Protein AF-A0ABC8L5W9-F1 (afdb_monomer)

Foldseek 3Di:
DDDDDQPDDDPFAWDDWDDAPQWIWTAGPVGWIWIQRPPNSDTDTADAPDDAPWHWAWEAEDPRPWIKIKTFGADPDDDDDVQPTDIWIWIQPPVVSYTHTDPFPQWKEWEAEDVGTYIDHQVVDDPPPPDTGRKYWYACPVVRDIHIDHD

Radius of gyration: 16.01 Å; Cα contacts (8 Å, |Δi|>4): 307; chains: 1; bounding box: 49×29×46 Å

Solvent-accessible surface area (backbone atoms only — not comparable to full-atom values): 9006 Å² total; per-residue (Å²): 139,82,91,78,80,71,82,53,75,71,95,62,56,73,75,49,78,43,81,48,84,85,32,39,38,33,31,29,75,85,52,49,43,33,35,36,41,78,84,81,35,44,68,45,80,40,70,64,92,62,100,65,67,41,48,68,43,70,30,50,32,75,93,56,81,47,44,34,41,39,31,43,43,54,76,95,74,78,84,89,56,80,76,74,51,56,70,48,46,21,39,58,38,75,91,79,62,36,60,41,81,47,83,61,61,85,43,17,29,41,37,38,39,85,93,52,44,39,40,49,53,34,86,79,50,67,89,88,73,84,72,51,49,18,24,40,38,38,38,64,38,91,91,68,39,73,34,76,42,81,86

Nearest PDB structures (foldseek):
  4uzr-assembly1_B  TM=5.650E-01  e=1.041E+00  Pyrococcus horikoshii
  7px8-assembly1_A  TM=5.479E-01  e=1.515E+00  Sus scrofa domesticus
  7mqa-assembly1_LT  TM=3.897E-01  e=7.554E-01  Homo sapiens
  6km7-assembly2_B  TM=4.655E-01  e=1.876E+00  Homo sapiens
  4dfw-assembly1_A  TM=4.981E-01  e=3.379E+00  Homo sapiens

Sequence (151 aa):
MRWVKLKKFSDASYEDIVNFRGRFYVTTLNKDVFVIDPYSLDEIPLMPLQPLRSVKYLVPSGNDDELFLVEKILPSRGVLDFSRLACRVSKLNDEAGTWVEVSDVGGRVLFIGYLGNVSCCAKELPDGCGLSGDSLLFTGGPGNVTYFYKY

InterPro domains:
  IPR005174 KIB1-4, beta-propeller [PF03478] (2-146)
  IPR051304 SCF Complex F-box Domain-containing Protein [PTHR47123] (1-140)

Organism: Eruca vesicaria subsp. sativa (NCBI:txid29727)

Structure (mmCIF, N/CA/C/O backbone):
data_AF-A0ABC8L5W9-F1
#
_entry.id   AF-A0ABC8L5W9-F1
#
loop_
_atom_site.group_PDB
_atom_site.id
_atom_site.type_symbol
_atom_site.label_atom_id
_atom_site.label_alt_id
_atom_site.label_comp_id
_atom_site.label_asym_id
_atom_site.label_entity_id
_atom_site.label_seq_id
_atom_site.pdbx_PDB_ins_code
_atom_site.Cartn_x
_atom_site.Cartn_y
_atom_site.Cartn_z
_atom_site.occupancy
_atom_site.B_iso_or_equiv
_atom_site.auth_seq_id
_atom_site.auth_comp_id
_atom_site.auth_asym_id
_atom_site.auth_atom_id
_atom_site.pdbx_PDB_model_num
ATOM 1 N N . MET A 1 1 ? -25.533 17.513 6.779 1.00 69.56 1 MET A N 1
ATOM 2 C CA . MET A 1 1 ? -24.449 16.591 7.191 1.00 69.56 1 MET A CA 1
ATOM 3 C C . MET A 1 1 ? -23.988 16.974 8.585 1.00 69.56 1 MET A C 1
ATOM 5 O O . MET A 1 1 ? -23.942 18.164 8.873 1.00 69.56 1 MET A O 1
ATOM 9 N N . ARG A 1 2 ? -23.680 15.999 9.446 1.00 85.25 2 ARG A N 1
ATOM 10 C CA . ARG A 1 2 ? -23.152 16.236 10.796 1.00 85.25 2 ARG A CA 1
ATOM 11 C C . ARG A 1 2 ? -21.770 15.598 10.876 1.00 85.25 2 ARG A C 1
ATOM 13 O O . ARG A 1 2 ? -21.656 14.394 10.690 1.00 85.25 2 ARG A O 1
ATOM 20 N N . TRP A 1 3 ? -20.748 16.404 11.131 1.00 83.50 3 TRP A N 1
ATOM 21 C CA . TRP A 1 3 ? -19.394 15.909 11.357 1.00 83.50 3 TRP A CA 1
ATOM 22 C C . TRP A 1 3 ? -19.287 15.349 12.775 1.00 83.50 3 TRP A C 1
ATOM 24 O O . TRP A 1 3 ? -19.772 15.966 13.728 1.00 83.50 3 TRP A O 1
ATOM 34 N N . VAL A 1 4 ? -18.676 14.173 12.910 1.00 79.38 4 VAL A N 1
ATOM 35 C CA . VAL A 1 4 ? -18.397 13.528 14.197 1.00 79.38 4 VAL A CA 1
ATOM 36 C C . VAL A 1 4 ? -16.888 13.433 14.350 1.00 79.38 4 VAL A C 1
ATOM 38 O O . VAL A 1 4 ? -16.192 13.015 13.430 1.00 79.38 4 VAL A O 1
ATOM 41 N N . LYS A 1 5 ? -16.379 13.859 15.507 1.00 76.38 5 LYS A N 1
ATOM 42 C CA . LYS A 1 5 ? -14.953 13.791 15.818 1.00 76.38 5 LYS A CA 1
ATOM 43 C C . LYS A 1 5 ? -14.595 12.377 16.283 1.00 76.38 5 LYS A C 1
ATOM 45 O O . LYS A 1 5 ? -15.294 11.830 17.138 1.00 76.38 5 LYS A O 1
ATOM 50 N N . LEU A 1 6 ? -13.505 11.822 15.754 1.00 72.88 6 LEU A N 1
ATOM 51 C CA . LEU A 1 6 ? -12.909 10.579 16.253 1.00 72.88 6 LEU A CA 1
ATOM 52 C C . LEU A 1 6 ? -12.503 10.753 17.725 1.00 72.88 6 LEU A C 1
ATOM 54 O O . LEU A 1 6 ? -11.996 11.809 18.116 1.00 72.88 6 LEU A O 1
ATOM 58 N N . LYS A 1 7 ? -12.787 9.747 18.559 1.00 68.19 7 LYS A N 1
ATOM 59 C CA . LYS A 1 7 ? -12.640 9.853 20.023 1.00 68.19 7 LYS A CA 1
ATOM 60 C C . LYS A 1 7 ? -11.225 9.557 20.506 1.00 68.19 7 LYS A C 1
ATOM 62 O O . LYS A 1 7 ? -10.798 10.153 21.491 1.00 68.19 7 LYS A O 1
ATOM 67 N N . LYS A 1 8 ? -10.528 8.645 19.832 1.00 68.38 8 LYS A N 1
ATOM 68 C CA . LYS A 1 8 ? -9.146 8.267 20.120 1.00 68.38 8 LYS A CA 1
ATOM 69 C C . LYS A 1 8 ? -8.382 8.295 18.809 1.00 68.38 8 LYS A C 1
ATOM 71 O O . LYS A 1 8 ? -8.663 7.485 17.936 1.00 68.38 8 LYS A O 1
ATOM 76 N N . PHE A 1 9 ? -7.479 9.252 18.685 1.00 67.12 9 PHE A N 1
ATOM 77 C CA . PHE A 1 9 ? -6.554 9.334 17.569 1.00 67.12 9 PHE A CA 1
ATOM 78 C C . PHE A 1 9 ? -5.151 9.557 18.115 1.00 67.12 9 PHE A C 1
ATOM 80 O O . PHE A 1 9 ? -4.982 10.174 19.171 1.00 67.12 9 PHE A O 1
ATOM 87 N N . SER A 1 10 ? -4.161 9.008 17.428 1.00 66.31 10 SER A N 1
ATOM 88 C CA . SER A 1 10 ? -2.760 9.322 17.681 1.00 66.31 10 SER A CA 1
ATOM 89 C C . SER A 1 10 ? -2.493 10.810 17.423 1.00 66.31 10 SER A C 1
ATOM 91 O O . SER A 1 10 ? -3.018 11.374 16.468 1.00 66.31 10 SER A O 1
ATOM 93 N N . ASP A 1 11 ? -1.614 11.450 18.203 1.00 69.19 11 ASP A N 1
ATOM 94 C CA . ASP A 1 11 ? -1.117 12.809 17.899 1.00 69.19 11 ASP A CA 1
ATOM 95 C C . ASP A 1 11 ? -0.260 12.855 16.610 1.00 69.19 11 ASP A C 1
ATOM 97 O O . ASP A 1 11 ? 0.252 13.906 16.215 1.00 69.19 11 ASP A O 1
ATOM 101 N N . ALA A 1 12 ? -0.068 11.713 15.942 1.00 70.75 12 ALA A N 1
ATOM 102 C CA . ALA A 1 12 ? 0.622 11.623 14.668 1.00 70.75 12 ALA A CA 1
ATOM 103 C C . ALA A 1 12 ? -0.197 12.260 13.532 1.00 70.75 12 ALA A C 1
ATOM 105 O O . ALA A 1 12 ? -1.418 12.139 13.468 1.00 70.75 12 ALA A O 1
ATOM 106 N N . SER A 1 13 ? 0.478 12.906 12.579 1.00 78.50 13 SER A N 1
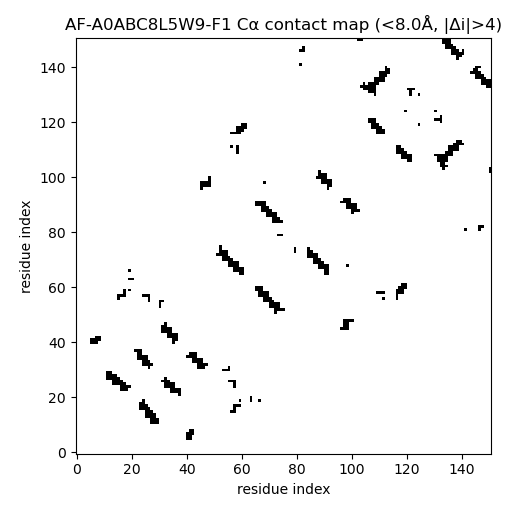ATOM 107 C CA . SER A 1 13 ? -0.205 13.373 11.369 1.00 78.50 13 SER A CA 1
ATOM 108 C C . SER A 1 13 ? -0.405 12.210 10.400 1.00 78.50 13 SER A C 1
ATOM 110 O O . SER A 1 13 ? 0.535 11.460 10.132 1.00 78.50 13 SER A O 1
ATOM 112 N N . TYR A 1 14 ? -1.622 12.066 9.884 1.00 78.19 14 TYR A N 1
ATOM 113 C CA . TYR A 1 14 ? -1.985 11.051 8.896 1.00 78.19 14 TYR A CA 1
ATOM 114 C C . TYR A 1 14 ? -1.564 11.505 7.496 1.00 78.19 14 TYR A C 1
ATOM 116 O O . TYR A 1 14 ? -1.762 12.669 7.147 1.00 78.19 14 TYR A O 1
ATOM 124 N N . GLU A 1 15 ? -0.974 10.601 6.716 1.00 82.06 15 GLU A N 1
ATOM 125 C CA . GLU A 1 15 ? -0.536 10.875 5.340 1.00 82.06 15 GLU A CA 1
ATOM 126 C C . GLU A 1 15 ? -1.510 10.323 4.300 1.00 82.06 15 GLU A C 1
ATOM 128 O O . GLU A 1 15 ? -1.759 10.981 3.293 1.00 82.06 15 GLU A O 1
ATOM 133 N N . ASP A 1 16 ? -2.067 9.136 4.544 1.00 85.69 16 ASP A N 1
ATOM 134 C CA . ASP A 1 16 ? -2.937 8.445 3.596 1.00 85.69 16 ASP A CA 1
ATOM 135 C C . ASP A 1 16 ? -4.095 7.743 4.315 1.00 85.69 16 ASP A C 1
ATOM 137 O O . ASP A 1 16 ? -3.979 7.346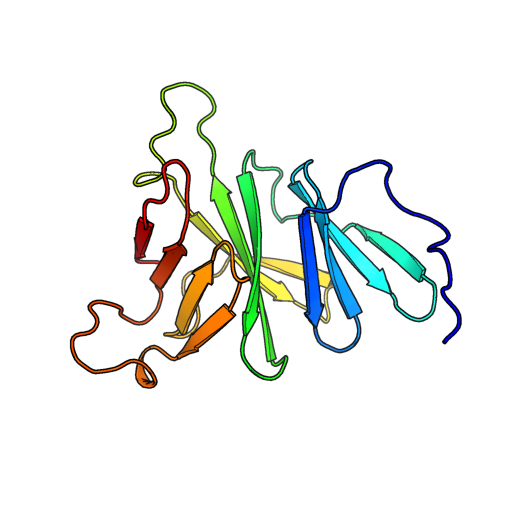 5.482 1.00 85.69 16 ASP A O 1
ATOM 141 N N . ILE A 1 17 ? -5.215 7.595 3.607 1.00 88.38 17 ILE A N 1
ATOM 142 C CA . ILE A 1 17 ? -6.405 6.877 4.061 1.00 88.38 17 ILE A CA 1
ATOM 143 C C . ILE A 1 17 ? -7.017 6.089 2.906 1.00 88.38 17 ILE A C 1
ATOM 145 O O . ILE A 1 17 ? -7.383 6.636 1.869 1.00 88.38 17 ILE A O 1
ATOM 149 N N . VAL A 1 18 ? -7.195 4.790 3.124 1.00 89.81 18 VAL A N 1
ATOM 150 C CA . VAL A 1 18 ? -7.787 3.867 2.158 1.00 89.81 18 VAL A CA 1
ATOM 151 C C . VAL A 1 18 ? -9.005 3.203 2.782 1.00 89.81 18 VAL A C 1
ATOM 153 O O . VAL A 1 18 ? -8.949 2.709 3.909 1.00 89.81 18 VAL A O 1
ATOM 156 N N . ASN A 1 19 ? -10.121 3.187 2.053 1.00 89.38 19 ASN A N 1
ATOM 157 C CA . ASN A 1 19 ? -11.243 2.325 2.400 1.00 89.38 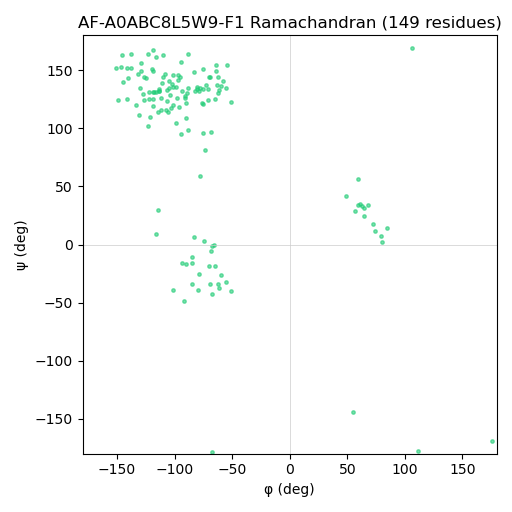19 ASN A CA 1
ATOM 158 C C . ASN A 1 19 ? -10.980 0.923 1.846 1.00 89.38 19 ASN A C 1
ATOM 160 O O . ASN A 1 19 ? -10.592 0.788 0.690 1.00 89.38 19 ASN A O 1
ATOM 164 N N . PHE A 1 20 ? -11.166 -0.098 2.674 1.00 89.06 20 PHE A N 1
ATOM 165 C CA . PHE A 1 20 ? -11.073 -1.489 2.255 1.00 89.06 20 PHE A CA 1
ATOM 166 C C . PHE A 1 20 ? -12.024 -2.321 3.110 1.00 89.06 20 PHE A C 1
ATOM 168 O O . PHE A 1 20 ? -11.973 -2.260 4.341 1.00 89.06 20 PHE A O 1
ATOM 175 N N . ARG A 1 21 ? -12.931 -3.058 2.458 1.00 87.38 21 ARG A N 1
ATOM 176 C CA . ARG A 1 21 ? -13.925 -3.933 3.112 1.00 87.38 21 ARG A CA 1
ATOM 177 C C . ARG A 1 21 ? -14.692 -3.257 4.254 1.00 87.38 21 ARG A C 1
ATOM 179 O O . ARG A 1 21 ? -14.930 -3.833 5.315 1.00 87.38 21 ARG A O 1
ATOM 186 N N . GLY A 1 22 ? -15.075 -2.000 4.037 1.00 86.06 22 GLY A N 1
ATOM 187 C CA . GLY A 1 22 ? -15.855 -1.229 5.002 1.00 86.06 22 GLY A CA 1
ATOM 188 C C . GLY A 1 22 ? -15.071 -0.748 6.225 1.00 86.06 22 GLY A C 1
ATOM 189 O O . GLY A 1 22 ? -15.690 -0.258 7.161 1.00 86.06 22 GLY A O 1
ATOM 190 N N . ARG A 1 23 ? -13.738 -0.845 6.237 1.00 88.62 23 ARG A N 1
ATOM 191 C CA . ARG A 1 23 ? -12.870 -0.238 7.257 1.00 88.62 23 ARG A CA 1
ATOM 192 C C . ARG A 1 23 ? -11.971 0.819 6.629 1.00 88.62 23 ARG A C 1
ATOM 194 O O . ARG A 1 23 ? -11.778 0.832 5.413 1.00 88.62 23 ARG A O 1
ATOM 201 N N . PHE A 1 24 ? -11.423 1.703 7.456 1.00 89.62 24 PHE A N 1
ATOM 202 C CA . PHE A 1 24 ? -10.457 2.701 7.005 1.00 89.62 24 PHE A CA 1
ATOM 203 C C . PHE A 1 24 ? -9.063 2.327 7.487 1.00 89.62 24 PHE A C 1
ATOM 205 O O . PHE A 1 24 ? -8.840 2.165 8.681 1.00 89.62 24 PHE A O 1
ATOM 212 N N . TYR A 1 25 ? -8.131 2.204 6.556 1.00 90.12 25 TYR A N 1
ATOM 213 C CA . TYR A 1 25 ? -6.727 1.939 6.823 1.00 90.12 25 TYR A CA 1
ATOM 214 C C . TYR A 1 25 ? -5.972 3.237 6.630 1.00 90.12 25 TYR A C 1
ATOM 216 O O . TYR A 1 25 ? -6.130 3.893 5.602 1.00 90.12 25 TYR A O 1
ATOM 224 N N . VAL A 1 26 ? -5.176 3.617 7.618 1.00 88.69 26 VAL A N 1
ATOM 225 C CA . VAL A 1 26 ? -4.469 4.894 7.617 1.00 88.69 26 VAL A CA 1
ATOM 226 C C . VAL A 1 26 ? -2.985 4.693 7.844 1.00 88.69 26 VAL A C 1
ATOM 228 O O . VAL A 1 26 ? -2.578 3.830 8.625 1.00 88.69 26 VAL A O 1
ATOM 231 N N . THR A 1 27 ? -2.180 5.514 7.180 1.00 86.38 27 THR A N 1
ATOM 232 C CA . THR A 1 27 ? -0.745 5.630 7.447 1.00 86.38 27 THR A CA 1
ATOM 233 C C . THR A 1 27 ? -0.447 6.960 8.125 1.00 86.38 27 THR A C 1
ATOM 235 O O . THR A 1 27 ? -1.107 7.970 7.874 1.00 86.38 27 THR A O 1
ATOM 238 N N . THR A 1 28 ? 0.547 6.974 9.008 1.00 80.75 28 THR A N 1
ATOM 239 C CA . THR A 1 28 ? 1.001 8.198 9.685 1.00 80.75 28 THR A CA 1
ATOM 240 C C . THR A 1 28 ? 2.381 8.637 9.207 1.00 80.75 28 THR A C 1
ATOM 242 O O . THR A 1 28 ? 3.149 7.829 8.689 1.00 80.75 28 THR A O 1
ATOM 245 N N . LEU A 1 29 ? 2.751 9.897 9.468 1.00 71.75 29 LEU A N 1
ATOM 246 C CA . LEU A 1 29 ? 4.102 10.442 9.247 1.00 71.75 29 LEU A CA 1
ATOM 247 C C . LEU A 1 29 ? 5.191 9.632 9.962 1.00 71.75 29 LEU A C 1
ATOM 249 O O . LEU A 1 29 ? 6.315 9.498 9.471 1.00 71.75 29 LEU A O 1
ATOM 253 N N . ASN A 1 30 ? 4.849 9.056 11.118 1.00 68.75 30 ASN A N 1
ATOM 254 C CA . ASN A 1 30 ? 5.735 8.162 11.866 1.00 68.75 30 ASN A CA 1
ATOM 255 C C . ASN A 1 30 ? 5.860 6.778 11.210 1.00 68.75 30 ASN A C 1
ATOM 257 O O . ASN A 1 30 ? 6.594 5.923 11.699 1.00 68.75 30 ASN A O 1
ATOM 261 N N . LYS A 1 31 ? 5.218 6.599 10.053 1.00 70.88 31 LYS A N 1
ATOM 262 C CA . LYS A 1 31 ? 5.163 5.388 9.243 1.00 70.88 31 LYS A CA 1
ATOM 263 C C . LYS A 1 31 ? 4.532 4.228 9.989 1.00 70.88 31 LYS A C 1
ATOM 265 O O . LYS A 1 31 ? 4.939 3.094 9.778 1.00 70.88 31 LYS A O 1
ATOM 270 N N . ASP A 1 32 ? 3.545 4.478 10.835 1.00 78.31 32 ASP A N 1
ATOM 271 C CA . ASP A 1 32 ? 2.717 3.422 11.414 1.00 78.31 32 ASP A CA 1
ATOM 272 C C . ASP A 1 32 ? 1.452 3.229 10.578 1.00 78.31 32 ASP A C 1
ATOM 274 O O . ASP A 1 32 ? 1.051 4.127 9.834 1.00 78.31 32 ASP A O 1
ATOM 278 N N . VAL A 1 33 ? 0.851 2.043 10.674 1.00 84.94 33 VAL A N 1
ATOM 279 C CA . VAL A 1 33 ? -0.393 1.700 9.978 1.00 84.94 33 VAL A CA 1
ATOM 280 C C . VAL A 1 33 ? -1.454 1.368 11.018 1.00 84.94 33 VAL A C 1
ATOM 282 O O . VAL A 1 33 ? -1.211 0.567 11.922 1.00 84.94 33 VAL A O 1
ATOM 285 N N . PHE A 1 34 ? -2.633 1.964 10.883 1.00 85.50 34 PHE A N 1
ATOM 286 C CA . PHE A 1 34 ? -3.762 1.737 11.783 1.00 85.50 34 PHE A CA 1
ATOM 287 C C . PHE A 1 34 ? -5.018 1.401 10.993 1.00 85.50 34 PHE A C 1
ATOM 289 O O . PHE A 1 34 ? -5.166 1.788 9.834 1.00 85.50 34 PHE A O 1
ATOM 296 N N . VAL A 1 35 ? -5.939 0.708 11.653 1.00 88.00 35 VAL A N 1
ATOM 297 C CA . VAL A 1 35 ? -7.320 0.550 11.202 1.00 88.00 35 VAL A CA 1
ATOM 298 C C . VAL A 1 35 ? -8.208 1.406 12.075 1.00 88.00 35 VAL A C 1
AT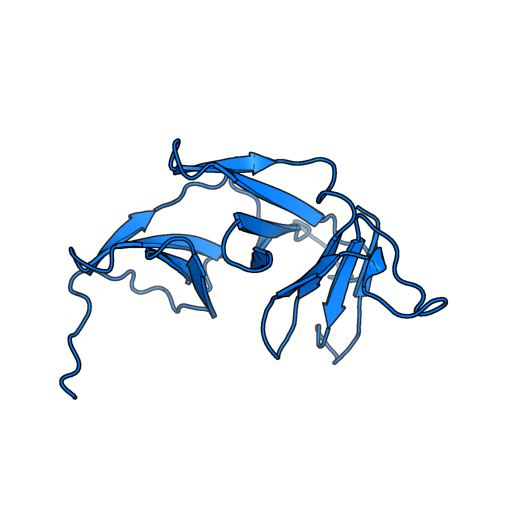OM 300 O O . VAL A 1 35 ? -8.123 1.340 13.297 1.00 88.00 35 VAL A O 1
ATOM 303 N N . ILE A 1 36 ? -9.091 2.164 11.443 1.00 86.19 36 ILE A N 1
ATOM 304 C CA . ILE A 1 36 ? -10.192 2.853 12.097 1.00 86.19 36 ILE A CA 1
ATOM 305 C C . ILE A 1 36 ? -11.458 2.053 11.802 1.00 86.19 36 ILE A C 1
ATOM 307 O O . ILE A 1 36 ? -11.870 1.904 10.645 1.00 86.19 36 ILE A O 1
ATOM 311 N N . ASP A 1 37 ? -12.077 1.536 12.860 1.00 82.44 37 ASP A N 1
ATOM 312 C CA . ASP A 1 37 ? -13.402 0.929 12.771 1.00 82.44 37 ASP A CA 1
ATOM 313 C C . ASP A 1 37 ? -14.456 2.047 12.637 1.00 82.44 37 ASP A C 1
ATOM 315 O O . ASP A 1 37 ? -14.556 2.905 13.521 1.00 82.44 37 ASP A O 1
ATOM 319 N N . PRO A 1 38 ? -15.255 2.074 11.552 1.00 83.06 38 PRO A N 1
ATOM 320 C CA . PRO A 1 38 ? -16.228 3.140 11.315 1.00 83.06 38 PRO A CA 1
ATOM 321 C C . PRO A 1 38 ? -17.357 3.198 12.354 1.00 83.06 38 PRO A C 1
ATOM 323 O O . PRO A 1 38 ? -18.028 4.226 12.448 1.00 83.06 38 PRO A O 1
ATOM 326 N N . TYR A 1 39 ? -17.597 2.122 13.112 1.00 82.81 39 TYR A N 1
ATOM 327 C CA . TYR A 1 39 ? -18.680 2.063 14.094 1.00 82.81 39 TYR A CA 1
ATOM 328 C C . TYR A 1 39 ? -18.221 2.494 15.487 1.00 82.81 39 TYR A C 1
ATOM 330 O O . TYR A 1 39 ? -18.879 3.321 16.123 1.00 82.81 39 TYR A O 1
ATOM 338 N N . SER A 1 40 ? -17.099 1.953 15.971 1.00 82.50 40 SER A N 1
ATOM 339 C CA . SER A 1 40 ? -16.540 2.332 17.277 1.00 82.50 40 SER A CA 1
ATOM 340 C C . SER A 1 40 ? -15.772 3.657 17.238 1.00 82.50 40 SER A C 1
ATOM 342 O O . SER A 1 40 ? -15.715 4.354 18.255 1.00 82.50 40 SER A O 1
ATOM 344 N N . LEU A 1 41 ? -15.247 4.041 16.064 1.00 81.38 41 LEU A N 1
ATOM 345 C CA . LEU A 1 41 ? -14.326 5.167 15.872 1.00 81.38 41 LEU A CA 1
ATOM 346 C C . LEU A 1 41 ? -13.054 5.045 16.726 1.00 81.38 41 LEU A C 1
ATOM 348 O O . LEU A 1 41 ? -12.484 6.060 17.141 1.00 81.38 41 LEU A O 1
ATOM 352 N N . ASP A 1 42 ? -12.652 3.807 17.011 1.00 81.50 42 ASP A N 1
ATOM 353 C CA . ASP A 1 42 ? -11.410 3.471 17.694 1.00 81.50 42 ASP A CA 1
ATOM 354 C C . ASP A 1 42 ? -10.317 3.094 16.677 1.00 81.50 42 ASP A C 1
ATOM 356 O O . ASP A 1 42 ? -10.581 2.488 15.633 1.00 81.50 42 ASP A O 1
ATOM 360 N N . GLU A 1 43 ? -9.076 3.449 17.012 1.00 78.75 43 GLU A N 1
ATOM 361 C CA . GLU A 1 43 ? -7.876 3.085 16.260 1.00 78.75 43 GLU A CA 1
ATOM 362 C C . GLU A 1 43 ? -7.279 1.779 16.774 1.00 78.75 43 GLU A C 1
ATOM 364 O O . GLU A 1 43 ? -6.989 1.625 17.963 1.00 78.75 43 GLU A O 1
ATOM 369 N N . ILE A 1 44 ? -7.055 0.850 15.852 1.00 82.69 44 ILE A N 1
ATOM 370 C CA . ILE A 1 44 ? -6.440 -0.446 16.106 1.00 82.69 44 ILE A CA 1
ATOM 371 C C . ILE A 1 44 ? -5.095 -0.469 15.369 1.00 82.69 44 ILE A C 1
ATOM 373 O O . ILE A 1 44 ? -5.079 -0.426 14.135 1.00 82.69 44 ILE A O 1
ATOM 377 N N . PRO A 1 45 ? -3.957 -0.518 16.083 1.00 78.06 45 PRO A N 1
ATOM 378 C CA . PRO A 1 45 ? -2.647 -0.617 15.450 1.00 78.06 45 PRO A CA 1
ATOM 379 C C . PRO A 1 45 ? -2.522 -1.912 14.646 1.00 78.06 45 PRO A C 1
ATOM 381 O O . PRO A 1 45 ? -2.768 -2.996 15.174 1.00 78.06 45 PRO A O 1
ATOM 384 N N . LEU A 1 46 ? -2.075 -1.807 13.394 1.00 77.44 46 LEU A N 1
ATOM 385 C CA . LEU A 1 46 ? -1.622 -2.958 12.619 1.00 77.44 46 LEU A CA 1
ATOM 386 C C . LEU A 1 46 ? -0.105 -3.007 12.694 1.00 77.44 46 LEU A C 1
ATOM 388 O O . LEU A 1 46 ? 0.588 -2.224 12.040 1.00 77.44 46 LEU A O 1
ATOM 392 N N . MET A 1 47 ? 0.425 -3.930 13.494 1.00 65.56 47 MET A N 1
ATOM 393 C CA . MET A 1 47 ? 1.871 -4.109 13.545 1.00 65.56 47 MET A CA 1
ATOM 394 C C . MET A 1 47 ? 2.371 -4.604 12.174 1.00 65.56 47 MET A C 1
ATOM 396 O O . MET A 1 47 ? 1.872 -5.614 11.669 1.00 65.56 47 MET A O 1
ATOM 400 N N . PRO A 1 48 ? 3.346 -3.922 11.545 1.00 63.62 48 PRO A N 1
ATOM 401 C CA . PRO A 1 48 ? 4.061 -4.487 10.405 1.00 63.62 48 PRO A CA 1
ATOM 402 C C . PRO A 1 48 ? 4.847 -5.730 10.851 1.00 63.62 48 PRO A C 1
ATOM 404 O O . PRO A 1 48 ? 5.239 -5.828 12.015 1.00 63.62 48 PRO A O 1
ATOM 407 N N . LEU A 1 49 ? 5.124 -6.653 9.919 1.00 61.31 49 LEU A N 1
ATOM 408 C CA . LEU A 1 49 ? 5.833 -7.916 10.199 1.00 61.31 49 LEU A CA 1
ATOM 409 C C . LEU A 1 49 ? 7.145 -7.711 10.972 1.00 61.31 49 LEU A C 1
ATOM 411 O O . LEU A 1 49 ? 7.492 -8.502 11.847 1.00 61.31 49 LEU A O 1
ATOM 415 N N . GLN A 1 50 ? 7.887 -6.657 10.621 1.00 69.94 50 GLN A N 1
ATOM 416 C CA . GLN A 1 50 ? 9.132 -6.251 11.266 1.00 69.94 50 GLN A CA 1
ATOM 417 C C . GLN A 1 50 ? 9.232 -4.720 11.276 1.00 69.94 50 GLN A C 1
ATOM 419 O O . GLN A 1 50 ? 8.906 -4.088 10.267 1.00 69.94 50 GLN A O 1
ATOM 424 N N . PRO A 1 51 ? 9.718 -4.098 12.365 1.00 69.75 51 PRO A N 1
ATOM 425 C CA . PRO A 1 51 ? 9.982 -2.667 12.389 1.00 69.75 51 PRO A CA 1
ATOM 426 C C . PRO A 1 51 ? 11.166 -2.341 11.469 1.00 69.75 51 PRO A C 1
ATOM 428 O O . PRO A 1 51 ? 12.332 -2.460 11.846 1.00 69.75 51 PRO A O 1
ATOM 431 N N . LEU A 1 52 ? 10.858 -1.930 10.240 1.00 73.94 52 LEU A N 1
ATOM 432 C CA . LEU A 1 52 ? 11.822 -1.394 9.289 1.00 73.94 52 LEU A CA 1
ATOM 433 C C . LEU A 1 52 ? 11.735 0.129 9.250 1.00 73.94 52 LEU A C 1
ATOM 435 O O . LEU A 1 52 ? 10.659 0.722 9.332 1.00 73.94 52 LEU A O 1
ATOM 439 N N . ARG A 1 53 ? 12.884 0.780 9.047 1.00 81.12 53 ARG A N 1
ATOM 440 C CA . ARG A 1 53 ? 12.920 2.199 8.690 1.00 81.12 53 ARG A CA 1
ATOM 441 C C . ARG A 1 53 ? 12.476 2.339 7.232 1.00 81.12 53 ARG A C 1
ATOM 443 O O . ARG A 1 53 ? 13.310 2.430 6.337 1.00 81.12 53 ARG A O 1
ATOM 450 N N . SER A 1 54 ? 11.174 2.341 6.990 1.00 83.56 54 SER A N 1
ATOM 451 C CA . SER A 1 54 ? 10.578 2.395 5.653 1.00 83.56 54 SER A CA 1
ATOM 452 C C . SER A 1 54 ? 9.637 3.591 5.498 1.00 83.56 54 SER A C 1
ATOM 454 O O . SER A 1 54 ? 9.284 4.251 6.476 1.00 83.56 54 SER A O 1
ATOM 456 N N . VAL A 1 55 ? 9.298 3.947 4.261 1.00 84.31 55 VAL A N 1
ATOM 457 C CA . VAL A 1 55 ? 8.103 4.749 3.941 1.00 84.31 55 VAL A CA 1
ATOM 458 C C . VAL A 1 55 ? 7.019 3.785 3.484 1.00 84.31 55 VAL A C 1
ATOM 460 O O . VAL A 1 55 ? 7.327 2.869 2.723 1.00 84.31 55 VAL A O 1
ATOM 463 N N . LYS A 1 56 ? 5.793 3.962 3.974 1.00 87.50 56 LYS A N 1
ATOM 464 C CA . LYS A 1 56 ? 4.697 3.007 3.807 1.00 87.50 56 LYS A CA 1
ATOM 465 C C . LYS A 1 56 ? 3.597 3.602 2.943 1.00 87.50 56 LYS A C 1
ATOM 467 O O . LYS A 1 56 ? 3.163 4.718 3.199 1.00 87.50 56 LYS A O 1
ATOM 472 N N . TYR A 1 57 ? 3.142 2.830 1.968 1.00 89.81 57 TYR A N 1
ATOM 473 C CA . TYR A 1 57 ? 2.079 3.207 1.045 1.00 89.81 57 TYR A CA 1
ATOM 474 C C . TYR A 1 57 ? 1.018 2.114 1.037 1.00 89.81 57 TYR A C 1
ATOM 476 O O . TYR A 1 57 ? 1.348 0.936 0.879 1.00 89.81 57 TYR A O 1
ATOM 484 N N . LEU A 1 58 ? -0.243 2.499 1.216 1.00 92.62 58 LEU A N 1
ATOM 485 C CA . LEU A 1 58 ? -1.375 1.588 1.087 1.00 92.62 58 LEU A CA 1
ATOM 486 C C . LEU A 1 58 ? -1.870 1.636 -0.352 1.00 92.62 58 LEU A C 1
ATOM 488 O O . LEU A 1 58 ? -2.155 2.709 -0.871 1.00 92.62 58 LEU A O 1
ATOM 492 N N . VAL A 1 59 ? -1.963 0.478 -0.998 1.00 93.62 59 VAL A N 1
ATOM 493 C CA . VAL A 1 59 ? -2.392 0.359 -2.392 1.00 93.62 59 VAL A CA 1
ATOM 494 C C . VAL A 1 59 ? -3.600 -0.576 -2.453 1.00 93.62 59 VAL A C 1
ATOM 496 O O . VAL A 1 59 ? -3.427 -1.796 -2.356 1.00 93.62 59 VAL A O 1
ATOM 499 N N . PRO A 1 60 ? -4.828 -0.042 -2.578 1.00 92.62 60 PRO A N 1
ATOM 500 C CA . PRO A 1 60 ? -6.005 -0.871 -2.787 1.00 92.62 60 PRO A CA 1
ATOM 501 C C . PRO A 1 60 ? -5.987 -1.486 -4.189 1.00 92.62 60 PRO A C 1
ATOM 503 O O . PRO A 1 60 ? -5.553 -0.863 -5.167 1.00 92.62 60 PRO A O 1
ATOM 506 N N . SER A 1 61 ? -6.477 -2.719 -4.289 1.00 87.31 61 SER A N 1
ATOM 507 C CA . SER A 1 61 ? -6.616 -3.423 -5.554 1.00 87.31 61 SER A CA 1
ATOM 508 C C . SER A 1 61 ? -8.065 -3.627 -5.956 1.00 87.31 61 SER A C 1
ATOM 510 O O . SER A 1 61 ? -8.799 -4.368 -5.303 1.00 87.31 61 SER A O 1
ATOM 512 N N . GLY A 1 62 ? -8.446 -3.001 -7.076 1.00 71.88 62 GLY A N 1
ATOM 513 C CA . GLY A 1 62 ? -9.752 -3.186 -7.705 1.00 71.88 62 GLY A CA 1
ATOM 514 C C . GLY A 1 62 ? -10.927 -2.919 -6.759 1.00 71.88 62 GLY A C 1
ATOM 515 O O . GLY A 1 62 ? -10.863 -2.030 -5.914 1.00 71.88 62 GLY A O 1
ATOM 516 N N . ASN A 1 63 ? -11.997 -3.702 -6.918 1.00 67.00 63 ASN A N 1
ATOM 517 C CA . ASN A 1 63 ? -13.221 -3.631 -6.112 1.00 67.00 63 ASN A CA 1
ATOM 518 C C . ASN A 1 63 ? -13.043 -4.296 -4.728 1.00 67.00 63 ASN A C 1
ATOM 520 O O . ASN A 1 63 ? -13.759 -5.238 -4.406 1.00 67.00 63 ASN A O 1
ATOM 524 N N . ASP A 1 64 ? -12.097 -3.820 -3.916 1.00 64.81 64 ASP A N 1
ATOM 525 C CA . ASP A 1 64 ? -11.915 -4.231 -2.510 1.00 64.81 64 ASP A CA 1
ATOM 526 C C . ASP A 1 64 ? -11.514 -5.704 -2.267 1.00 64.81 64 ASP A C 1
ATOM 528 O O . ASP A 1 64 ? -11.728 -6.251 -1.177 1.00 64.81 64 ASP A O 1
ATOM 532 N N . ASP A 1 65 ? -10.885 -6.362 -3.243 1.00 82.38 65 ASP A N 1
ATOM 533 C CA . ASP A 1 65 ? -10.467 -7.761 -3.082 1.00 82.38 65 ASP A CA 1
ATOM 534 C C . ASP A 1 65 ? -9.172 -7.887 -2.272 1.00 82.38 65 ASP A C 1
ATOM 536 O O . ASP A 1 65 ? -9.026 -8.791 -1.442 1.00 82.38 65 ASP A O 1
ATOM 540 N N . GLU A 1 66 ? -8.224 -6.976 -2.502 1.00 91.44 66 GLU A N 1
ATOM 541 C CA . GLU A 1 66 ? -6.885 -7.034 -1.920 1.00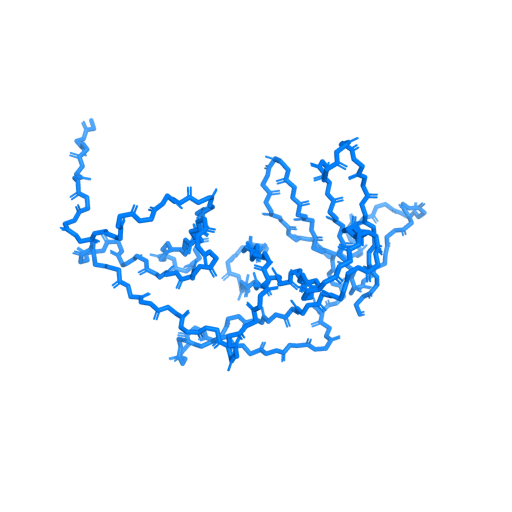 91.44 66 GLU A CA 1
ATOM 542 C C . GLU A 1 66 ? -6.403 -5.638 -1.511 1.00 91.44 66 GLU A C 1
ATOM 544 O O . GLU A 1 66 ? -6.635 -4.651 -2.208 1.00 91.44 66 GLU A O 1
ATOM 549 N N . LEU A 1 67 ? -5.682 -5.567 -0.392 1.00 93.19 67 LEU A N 1
ATOM 550 C CA . LEU A 1 67 ? -4.973 -4.368 0.042 1.00 93.19 67 LEU A CA 1
ATOM 551 C C . LEU A 1 67 ? -3.492 -4.701 0.189 1.00 93.19 67 LEU A C 1
ATOM 553 O O . LEU A 1 67 ? -3.130 -5.631 0.916 1.00 93.19 67 LEU A O 1
ATOM 557 N N . PHE A 1 68 ? -2.645 -3.933 -0.490 1.00 93.31 68 PHE A N 1
ATOM 558 C CA . PHE A 1 68 ? -1.198 -4.071 -0.414 1.00 93.31 68 PHE A CA 1
ATOM 559 C C . PHE A 1 68 ? -0.589 -2.953 0.435 1.00 93.31 68 PHE A C 1
ATOM 561 O O . PHE A 1 68 ? -0.992 -1.795 0.354 1.00 93.31 68 PHE A O 1
ATOM 568 N N . LEU A 1 69 ? 0.416 -3.304 1.227 1.00 92.94 69 LEU A N 1
ATOM 569 C CA . LEU A 1 69 ? 1.321 -2.394 1.908 1.00 92.94 69 LEU A CA 1
ATOM 570 C C . LEU A 1 69 ? 2.662 -2.446 1.188 1.00 92.94 69 LEU A C 1
ATOM 572 O O . LEU A 1 69 ? 3.341 -3.474 1.204 1.00 92.94 69 LEU A O 1
ATOM 576 N N . VAL A 1 70 ? 3.046 -1.334 0.572 1.00 91.56 70 VAL A N 1
ATOM 577 C CA . VAL A 1 70 ? 4.348 -1.182 -0.074 1.00 91.56 70 VAL A CA 1
ATOM 578 C C . VAL A 1 70 ? 5.261 -0.385 0.842 1.00 91.56 70 VAL A C 1
ATOM 580 O O . VAL A 1 70 ? 4.983 0.762 1.190 1.00 91.56 70 VAL A O 1
ATOM 583 N N . GLU A 1 71 ? 6.370 -0.998 1.229 1.00 90.31 71 GLU A N 1
ATOM 584 C CA . GLU A 1 71 ? 7.387 -0.412 2.084 1.00 90.31 71 GLU A CA 1
ATOM 585 C C . GLU A 1 71 ? 8.638 -0.090 1.271 1.00 90.31 71 GLU A C 1
ATOM 587 O O . GLU A 1 71 ? 9.331 -0.985 0.788 1.00 90.31 71 GLU A O 1
ATOM 592 N N . LYS A 1 72 ? 8.978 1.194 1.166 1.00 87.50 72 LYS A N 1
ATOM 593 C CA . LYS A 1 72 ? 10.248 1.639 0.585 1.00 87.50 72 LYS A CA 1
ATOM 594 C C . LYS A 1 72 ? 11.297 1.738 1.685 1.00 87.50 72 LYS A C 1
ATOM 596 O O . LYS A 1 72 ? 11.216 2.621 2.542 1.00 87.50 72 LYS A O 1
ATOM 601 N N . ILE A 1 73 ? 12.264 0.825 1.689 1.00 87.50 73 ILE A N 1
ATOM 602 C CA . ILE A 1 73 ? 13.246 0.685 2.768 1.00 87.50 73 ILE A CA 1
ATOM 603 C C . ILE A 1 73 ? 14.285 1.802 2.658 1.00 87.50 73 ILE A C 1
ATOM 605 O O . ILE A 1 73 ? 14.963 1.948 1.641 1.00 87.50 73 ILE A O 1
ATOM 609 N N . LEU A 1 74 ? 14.416 2.601 3.718 1.00 84.38 74 LEU A N 1
ATOM 610 C CA . LEU A 1 74 ? 15.378 3.695 3.777 1.00 84.38 74 LEU A CA 1
ATOM 611 C C . LEU A 1 74 ? 16.723 3.185 4.308 1.00 84.38 74 LEU A C 1
ATOM 613 O O . LEU A 1 74 ? 16.757 2.498 5.335 1.00 84.38 74 LEU A O 1
ATOM 617 N N . PRO A 1 75 ? 17.849 3.560 3.678 1.00 81.19 75 PRO A N 1
ATOM 618 C CA . PRO A 1 75 ? 19.162 3.188 4.171 1.00 81.19 75 PRO A CA 1
ATOM 619 C C . PRO A 1 75 ? 19.418 3.818 5.547 1.00 81.19 75 PRO A C 1
ATOM 621 O O . PRO A 1 75 ? 18.935 4.905 5.884 1.00 81.19 75 PRO A O 1
ATOM 624 N N . SER A 1 76 ? 20.205 3.129 6.372 1.00 75.31 76 SER A N 1
ATOM 625 C CA . SER A 1 76 ? 20.586 3.620 7.699 1.00 75.31 76 SER A CA 1
ATOM 626 C C . SER A 1 76 ? 21.537 4.821 7.617 1.00 75.31 76 SER A C 1
ATOM 628 O O . SER A 1 76 ? 21.446 5.725 8.448 1.00 75.31 76 SER A O 1
ATOM 630 N N . ARG A 1 77 ? 22.414 4.858 6.603 1.00 74.69 77 ARG A N 1
ATOM 631 C CA . ARG A 1 77 ? 23.382 5.931 6.321 1.00 74.69 77 ARG A CA 1
ATOM 632 C C . ARG A 1 77 ? 23.585 6.091 4.809 1.00 74.69 77 ARG A C 1
ATOM 634 O O . ARG A 1 77 ? 23.469 5.112 4.079 1.00 74.69 77 ARG A O 1
ATOM 641 N N . GLY A 1 78 ? 23.956 7.293 4.366 1.00 69.38 78 GLY A N 1
ATOM 642 C CA . GLY A 1 78 ? 24.332 7.580 2.975 1.00 69.38 78 GLY A CA 1
ATOM 643 C C . GLY A 1 78 ? 23.343 8.472 2.221 1.00 69.38 78 GLY A C 1
ATOM 644 O O . GLY A 1 78 ? 22.363 8.955 2.786 1.00 69.38 78 GLY A O 1
ATOM 645 N N . VAL A 1 79 ? 23.642 8.714 0.941 1.00 68.56 79 VAL A N 1
ATOM 646 C CA . VAL A 1 79 ? 22.796 9.505 0.035 1.00 68.56 79 VAL A CA 1
ATOM 647 C C . VAL A 1 79 ? 21.533 8.713 -0.299 1.00 68.56 79 VAL A C 1
ATOM 649 O O . VAL A 1 79 ? 21.600 7.528 -0.624 1.00 68.56 79 VAL A O 1
ATOM 652 N N . LEU A 1 80 ? 20.379 9.373 -0.219 1.00 74.81 80 LEU A N 1
ATOM 653 C CA . LEU A 1 80 ? 19.097 8.788 -0.594 1.00 74.81 80 LEU A CA 1
ATOM 654 C C . LEU A 1 80 ? 18.983 8.720 -2.120 1.00 74.81 80 LEU A C 1
ATOM 656 O O . LEU A 1 80 ? 18.588 9.690 -2.763 1.00 74.81 80 LEU A O 1
ATOM 660 N N . ASP A 1 81 ? 19.314 7.565 -2.691 1.00 75.69 81 ASP A N 1
ATOM 661 C CA . ASP A 1 81 ? 19.002 7.251 -4.084 1.00 75.69 81 ASP A CA 1
ATOM 662 C C . ASP A 1 81 ? 17.678 6.482 -4.162 1.00 75.69 81 ASP A C 1
ATOM 664 O O . ASP A 1 81 ? 17.619 5.259 -4.022 1.00 75.69 81 ASP A O 1
ATOM 668 N N . PHE A 1 82 ? 16.599 7.228 -4.402 1.00 73.31 82 PHE A N 1
ATOM 669 C CA . PHE A 1 82 ? 15.232 6.718 -4.503 1.00 73.31 82 PHE A CA 1
ATOM 670 C C . PHE A 1 82 ? 14.965 5.824 -5.713 1.00 73.31 82 PHE A C 1
ATOM 672 O O . PHE A 1 82 ? 13.824 5.378 -5.827 1.00 73.31 82 PHE A O 1
ATOM 679 N N . SER A 1 83 ? 15.941 5.577 -6.592 1.00 73.25 83 SER A N 1
ATOM 680 C CA . SER A 1 83 ? 15.843 4.606 -7.691 1.00 73.25 83 SER A CA 1
ATOM 681 C C . SER A 1 83 ? 16.395 3.224 -7.324 1.00 73.25 83 SER A C 1
ATOM 683 O O . SER A 1 83 ? 16.103 2.243 -8.000 1.00 73.25 83 SER A O 1
ATOM 685 N N . ARG A 1 84 ? 17.174 3.133 -6.237 1.00 78.44 84 ARG A N 1
ATOM 686 C CA . ARG A 1 84 ? 17.884 1.913 -5.819 1.00 78.44 84 ARG A CA 1
ATOM 687 C C . ARG A 1 84 ? 17.413 1.369 -4.474 1.00 78.44 84 ARG A C 1
ATOM 689 O O . ARG A 1 84 ? 18.060 0.487 -3.912 1.00 78.44 84 ARG A O 1
ATOM 696 N N . LEU A 1 85 ? 16.329 1.917 -3.926 1.00 83.19 85 LEU A N 1
ATOM 697 C CA . LEU A 1 85 ? 15.816 1.478 -2.633 1.00 83.19 85 LEU A CA 1
ATOM 698 C C . LEU A 1 85 ? 15.108 0.137 -2.774 1.00 83.19 85 LEU A C 1
ATOM 700 O O . LEU A 1 85 ? 14.284 -0.050 -3.665 1.00 83.19 85 LEU A O 1
ATOM 704 N N . ALA A 1 86 ? 15.405 -0.780 -1.859 1.00 87.94 86 ALA A N 1
ATOM 705 C CA . ALA A 1 86 ? 14.661 -2.022 -1.766 1.00 87.94 86 ALA A CA 1
ATOM 706 C C . ALA A 1 86 ? 13.200 -1.718 -1.408 1.00 87.94 86 ALA A C 1
ATOM 708 O O . ALA A 1 86 ? 12.920 -0.877 -0.546 1.00 87.94 86 ALA A O 1
ATOM 709 N N . CYS A 1 87 ? 12.287 -2.411 -2.078 1.00 89.88 87 CYS A N 1
ATOM 710 C CA . CYS A 1 87 ? 10.868 -2.374 -1.773 1.00 89.88 87 CYS A CA 1
ATOM 711 C C . CYS A 1 87 ? 10.459 -3.727 -1.193 1.00 89.88 87 CYS A C 1
ATOM 713 O O . CYS A 1 87 ? 10.898 -4.763 -1.685 1.00 89.88 87 CYS A O 1
ATOM 715 N N . ARG A 1 88 ? 9.622 -3.706 -0.158 1.00 90.88 88 ARG A N 1
ATOM 716 C CA . ARG A 1 88 ? 8.910 -4.882 0.345 1.00 90.88 88 ARG A CA 1
ATOM 717 C C . ARG A 1 88 ? 7.429 -4.670 0.096 1.00 90.88 88 ARG A C 1
ATOM 719 O O . ARG A 1 88 ? 6.909 -3.602 0.411 1.00 90.88 88 ARG A O 1
ATOM 726 N N . VAL A 1 89 ? 6.752 -5.678 -0.432 1.00 92.69 89 VAL A N 1
ATOM 727 C CA . VAL A 1 89 ? 5.300 -5.663 -0.601 1.00 92.69 89 VAL A CA 1
ATOM 728 C C . VAL A 1 89 ? 4.692 -6.714 0.310 1.00 92.69 89 VAL A C 1
ATOM 730 O O . VAL A 1 89 ? 5.152 -7.851 0.376 1.00 92.69 89 VAL A O 1
ATOM 733 N N . SER A 1 90 ? 3.659 -6.322 1.044 1.00 92.50 90 SER A N 1
ATOM 734 C CA . SER A 1 90 ? 2.861 -7.228 1.862 1.00 92.50 90 SER A CA 1
ATOM 735 C C . SER A 1 90 ? 1.391 -7.115 1.495 1.00 92.50 90 SER A C 1
ATOM 737 O O . SER A 1 90 ? 0.903 -6.022 1.236 1.00 92.50 90 SER A O 1
ATOM 739 N N . LYS A 1 91 ? 0.667 -8.228 1.507 1.00 93.00 91 LYS A N 1
ATOM 740 C CA . LYS A 1 91 ? -0.788 -8.267 1.350 1.00 93.00 91 LYS A CA 1
ATOM 741 C C . LYS A 1 91 ? -1.451 -8.334 2.723 1.00 93.00 91 LYS A C 1
ATOM 743 O O . LYS A 1 91 ? -0.949 -9.012 3.619 1.00 93.00 91 LYS A O 1
ATOM 748 N N . LEU A 1 92 ? -2.569 -7.639 2.903 1.00 92.06 92 LEU A N 1
ATOM 749 C CA . LEU A 1 92 ? -3.354 -7.740 4.127 1.00 92.06 92 LEU A CA 1
ATOM 750 C C . LEU A 1 92 ? -4.055 -9.105 4.200 1.00 92.06 92 LEU A C 1
ATOM 752 O O . LEU A 1 92 ? -4.835 -9.463 3.318 1.00 92.06 92 LEU A O 1
ATOM 756 N N . ASN A 1 93 ? -3.822 -9.836 5.286 1.00 89.38 93 ASN A N 1
ATOM 757 C CA . ASN A 1 93 ? -4.695 -10.909 5.734 1.00 89.38 93 ASN A CA 1
ATOM 758 C C . ASN A 1 93 ? -5.770 -10.300 6.645 1.00 89.38 93 ASN A C 1
ATOM 760 O O . ASN A 1 93 ? -5.525 -10.037 7.821 1.00 89.38 93 ASN A O 1
ATOM 764 N N . ASP A 1 94 ? -6.943 -10.049 6.069 1.00 83.44 94 ASP A N 1
ATOM 765 C CA . ASP A 1 94 ? -8.085 -9.422 6.742 1.00 83.44 94 ASP A CA 1
ATOM 766 C C . ASP A 1 94 ? -8.601 -10.256 7.929 1.00 83.44 94 ASP A C 1
ATOM 768 O O . ASP A 1 94 ? -8.911 -9.709 8.985 1.00 83.44 94 ASP A O 1
ATOM 772 N N . GLU A 1 95 ? -8.602 -11.588 7.801 1.00 84.25 95 GLU A N 1
ATOM 773 C CA . GLU A 1 95 ? -9.065 -12.499 8.856 1.00 84.25 95 GLU A CA 1
ATOM 774 C C . GLU A 1 95 ? -8.145 -12.474 10.080 1.00 84.25 95 GLU A C 1
ATOM 776 O O . GLU A 1 95 ? -8.612 -12.444 11.218 1.00 84.25 95 GLU A O 1
ATOM 781 N N . ALA A 1 96 ? -6.830 -12.467 9.848 1.00 84.31 96 ALA A N 1
ATOM 782 C CA . ALA A 1 96 ? -5.835 -12.425 10.917 1.00 84.31 96 ALA A CA 1
ATOM 783 C C . ALA A 1 96 ? -5.536 -10.998 11.407 1.00 84.31 96 ALA A C 1
ATOM 785 O O . ALA A 1 96 ? -4.929 -10.832 12.464 1.00 84.31 96 ALA A O 1
ATOM 786 N N . GLY A 1 97 ? -5.924 -9.967 10.648 1.00 82.75 97 GLY A N 1
ATOM 787 C CA . GLY A 1 97 ? -5.543 -8.581 10.917 1.00 82.75 97 GLY A CA 1
ATOM 788 C C . GLY A 1 97 ? -4.031 -8.355 10.822 1.00 82.75 97 GLY A C 1
ATOM 789 O O . GLY A 1 97 ? -3.477 -7.554 11.570 1.00 82.75 97 GLY A O 1
ATOM 790 N N . THR A 1 98 ? -3.343 -9.081 9.939 1.00 87.31 98 THR A N 1
ATOM 791 C CA . THR A 1 98 ? -1.881 -9.019 9.798 1.00 87.31 98 THR A CA 1
ATOM 792 C C . THR A 1 98 ? -1.474 -8.808 8.353 1.00 87.31 98 THR A C 1
ATOM 794 O O . THR A 1 98 ? -2.120 -9.296 7.430 1.00 87.31 98 THR A O 1
ATOM 797 N N . TRP A 1 99 ? -0.348 -8.143 8.143 1.00 90.44 99 TRP A N 1
ATOM 798 C CA . TRP A 1 99 ? 0.306 -8.109 6.837 1.00 90.44 99 TRP A CA 1
ATOM 799 C C . TRP A 1 99 ? 1.007 -9.443 6.571 1.00 90.44 99 TRP A C 1
ATOM 801 O O . TRP A 1 99 ? 1.402 -10.117 7.514 1.00 90.44 99 TRP A O 1
ATOM 811 N N . VAL A 1 100 ? 1.143 -9.850 5.313 1.00 91.12 100 VAL A N 1
ATOM 812 C CA . VAL A 1 100 ? 1.907 -11.037 4.901 1.00 91.12 100 VAL A CA 1
ATOM 813 C C . VAL A 1 100 ? 2.770 -10.638 3.715 1.00 91.12 100 VAL A C 1
ATOM 815 O O . VAL A 1 100 ? 2.236 -10.184 2.707 1.00 91.12 100 VAL A O 1
ATOM 818 N N . GLU A 1 101 ? 4.090 -10.765 3.840 1.00 92.94 101 GLU A N 1
ATOM 819 C CA . GLU A 1 101 ? 5.023 -10.464 2.748 1.00 92.94 101 GLU A CA 1
ATOM 820 C C . GLU A 1 101 ? 4.753 -11.388 1.553 1.00 92.94 101 GLU A C 1
ATOM 822 O O . GLU A 1 101 ? 4.576 -12.595 1.719 1.00 92.94 101 GLU A O 1
ATOM 827 N N . VAL A 1 102 ? 4.691 -10.807 0.355 1.00 92.12 102 VAL A N 1
ATOM 828 C CA . VAL A 1 102 ? 4.435 -11.524 -0.901 1.00 92.12 102 VAL A CA 1
ATOM 829 C C . VAL A 1 102 ? 5.622 -11.361 -1.841 1.00 92.12 102 VAL A C 1
ATOM 831 O O . VAL A 1 102 ? 6.302 -10.339 -1.798 1.00 92.12 102 VAL A O 1
ATOM 834 N N . SER A 1 103 ? 5.882 -12.361 -2.682 1.00 89.94 103 SER A N 1
ATOM 835 C CA . SER A 1 103 ? 6.943 -12.335 -3.704 1.00 89.94 103 SER A CA 1
ATOM 836 C C . SER A 1 103 ? 6.483 -11.789 -5.054 1.00 89.94 103 SER A C 1
ATOM 838 O O . SER A 1 103 ? 7.310 -11.447 -5.884 1.00 89.94 103 SER A O 1
ATOM 840 N N . ASP A 1 104 ? 5.177 -11.730 -5.275 1.00 90.94 104 ASP A N 1
ATOM 841 C CA . ASP A 1 104 ? 4.538 -11.214 -6.479 1.00 90.94 104 ASP A CA 1
ATOM 842 C C . ASP A 1 104 ? 3.224 -10.533 -6.077 1.00 90.94 104 ASP A C 1
ATOM 844 O O . ASP A 1 104 ? 2.729 -10.702 -4.958 1.00 90.94 104 ASP A O 1
ATOM 848 N N . VAL A 1 105 ? 2.673 -9.719 -6.970 1.00 90.81 105 VAL A N 1
ATOM 849 C CA . VAL A 1 105 ? 1.410 -8.999 -6.755 1.00 90.81 105 VAL A CA 1
ATOM 850 C C . VAL A 1 105 ? 0.340 -9.501 -7.724 1.00 90.81 105 VAL A C 1
ATOM 852 O O . VAL A 1 105 ? -0.546 -8.748 -8.128 1.00 90.81 105 VAL A O 1
ATOM 855 N N . GLY A 1 106 ? 0.421 -10.775 -8.122 1.00 89.69 106 GLY A N 1
ATOM 856 C CA . GLY A 1 106 ? -0.552 -11.419 -9.001 1.00 89.69 106 GLY A CA 1
ATOM 857 C C . GLY A 1 106 ? -0.551 -10.878 -10.432 1.00 89.69 106 GLY A C 1
ATOM 858 O O . GLY A 1 106 ? -1.609 -10.785 -11.057 1.00 89.69 106 GLY A O 1
ATOM 859 N N . GLY A 1 107 ? 0.606 -10.472 -10.962 1.00 90.75 107 GLY A N 1
ATOM 860 C CA . GLY A 1 107 ? 0.732 -9.910 -12.309 1.00 90.75 107 GLY A CA 1
ATOM 861 C C . GLY A 1 107 ? 0.160 -8.494 -12.444 1.00 90.75 107 GLY A C 1
ATOM 862 O O . GLY A 1 107 ? -0.118 -8.032 -13.558 1.00 90.75 107 GLY A O 1
ATOM 863 N N . ARG A 1 108 ? -0.040 -7.799 -11.321 1.00 92.31 108 ARG A N 1
ATOM 864 C CA . ARG A 1 108 ? -0.516 -6.412 -11.274 1.00 92.31 108 ARG A CA 1
ATOM 865 C C . ARG A 1 108 ? 0.636 -5.418 -11.340 1.00 92.31 108 ARG A C 1
ATOM 867 O O . ARG A 1 108 ? 1.793 -5.753 -11.094 1.00 92.31 108 ARG A O 1
ATOM 874 N N . VAL A 1 109 ? 0.289 -4.173 -11.638 1.00 93.00 109 VAL A N 1
ATOM 875 C CA . VAL A 1 109 ? 1.176 -3.022 -11.471 1.00 93.00 109 VAL A CA 1
ATOM 876 C C . VAL A 1 109 ? 0.625 -2.158 -10.348 1.00 93.00 109 VAL A C 1
ATOM 878 O O . VAL A 1 109 ? -0.549 -1.785 -10.381 1.00 93.00 109 VAL A O 1
ATOM 881 N N . LEU A 1 110 ? 1.457 -1.853 -9.351 1.00 94.06 110 LEU A N 1
ATOM 882 C CA . LEU A 1 110 ? 1.098 -0.950 -8.258 1.00 94.06 110 LEU A CA 1
ATOM 883 C C . LEU A 1 110 ? 1.613 0.455 -8.575 1.00 94.06 110 LEU A C 1
ATOM 885 O O . LEU A 1 110 ? 2.818 0.673 -8.698 1.00 94.06 110 LEU A O 1
ATOM 889 N N . PHE A 1 111 ? 0.702 1.412 -8.686 1.00 92.25 111 PHE A N 1
ATOM 890 C CA . PHE A 1 111 ? 0.994 2.824 -8.887 1.00 92.25 111 PHE A CA 1
ATOM 891 C C . PHE A 1 111 ? 0.926 3.541 -7.545 1.00 92.25 111 PHE A C 1
ATOM 893 O O . PHE A 1 111 ? -0.070 3.452 -6.829 1.00 92.25 111 PHE A O 1
ATOM 900 N N . ILE A 1 112 ? 1.994 4.254 -7.210 1.00 90.56 112 ILE A N 1
ATOM 901 C CA . ILE A 1 112 ? 2.136 4.981 -5.949 1.00 90.56 112 ILE A CA 1
ATOM 902 C C . ILE A 1 112 ? 2.490 6.417 -6.292 1.00 90.56 112 ILE A C 1
ATOM 904 O O . ILE A 1 112 ? 3.469 6.651 -7.000 1.00 90.56 112 ILE A O 1
ATOM 908 N N . GLY A 1 113 ? 1.734 7.400 -5.818 1.00 84.44 113 GLY A N 1
ATOM 909 C CA . GLY A 1 113 ? 2.057 8.781 -6.156 1.00 84.44 113 GLY A CA 1
ATOM 910 C C . GLY A 1 113 ? 1.089 9.830 -5.655 1.00 84.44 113 GLY A C 1
ATOM 911 O O . GLY A 1 113 ? 0.205 9.571 -4.847 1.00 84.44 113 GLY A O 1
ATOM 912 N N . TYR A 1 114 ? 1.284 11.048 -6.161 1.00 72.94 114 TYR A N 1
ATOM 913 C CA . TYR A 1 114 ? 0.605 12.247 -5.664 1.00 72.94 114 TYR A CA 1
ATOM 914 C C . TYR A 1 114 ? -0.919 12.213 -5.827 1.00 72.94 114 TYR A C 1
ATOM 916 O O . TYR A 1 114 ? -1.643 12.751 -4.997 1.00 72.94 114 TYR A O 1
ATOM 924 N N . LEU A 1 115 ? -1.410 11.587 -6.899 1.00 73.94 115 LEU A N 1
ATOM 925 C CA . LEU A 1 115 ? -2.844 11.498 -7.192 1.00 73.94 115 LEU A CA 1
ATOM 926 C C . LEU A 1 115 ? -3.539 10.349 -6.445 1.00 73.94 115 LEU A C 1
ATOM 928 O O . LEU A 1 115 ? -4.714 10.087 -6.690 1.00 73.94 115 LEU A O 1
ATOM 932 N N . GLY A 1 116 ? -2.819 9.683 -5.543 1.00 85.00 116 GLY A N 1
ATOM 933 C CA . GLY A 1 116 ? -3.276 8.508 -4.824 1.00 85.00 116 GLY A CA 1
ATOM 934 C C . GLY A 1 116 ? -2.624 7.229 -5.330 1.00 85.00 116 GLY A C 1
ATOM 935 O O . GLY A 1 116 ? -1.955 7.189 -6.368 1.00 85.00 116 GLY A O 1
ATOM 936 N N . ASN A 1 117 ? -2.832 6.176 -4.553 1.00 90.75 117 ASN A N 1
ATOM 937 C CA . ASN A 1 117 ? -2.285 4.858 -4.813 1.00 90.75 117 ASN A CA 1
ATOM 938 C C . ASN A 1 117 ? -3.366 3.964 -5.420 1.00 90.75 117 ASN A C 1
ATOM 940 O O . ASN A 1 117 ? -4.502 3.936 -4.950 1.00 90.75 117 ASN A O 1
ATOM 944 N N . VAL A 1 118 ? -3.013 3.218 -6.459 1.00 91.06 118 VAL A N 1
ATOM 945 C CA . VAL A 1 118 ? -3.942 2.352 -7.192 1.00 91.06 118 VAL A CA 1
ATOM 946 C C . VAL A 1 118 ? -3.183 1.173 -7.781 1.00 91.06 118 VAL A C 1
ATOM 948 O O . VAL A 1 118 ? -2.000 1.275 -8.087 1.00 91.06 118 VAL A O 1
ATOM 951 N N . SER A 1 119 ? -3.858 0.045 -7.966 1.00 92.31 119 SER A N 1
ATOM 952 C CA . SER A 1 119 ? -3.325 -1.061 -8.762 1.00 92.31 119 SER A CA 1
ATOM 953 C C . SER A 1 119 ? -4.224 -1.381 -9.951 1.00 92.31 119 SER A C 1
ATOM 955 O O . SER A 1 119 ? -5.443 -1.229 -9.858 1.00 92.31 119 SER A O 1
ATOM 957 N N . CYS A 1 120 ? -3.634 -1.886 -11.031 1.00 90.12 120 CYS A N 1
ATOM 958 C CA . CYS A 1 120 ? -4.369 -2.484 -12.146 1.00 90.12 120 CYS A CA 1
ATOM 959 C C . CYS A 1 120 ? -3.679 -3.760 -12.637 1.00 90.12 120 CYS A C 1
ATOM 961 O O . CYS A 1 120 ? -2.519 -4.029 -12.303 1.00 90.12 120 CYS A O 1
ATOM 963 N N . CYS A 1 121 ? -4.387 -4.576 -13.417 1.00 90.19 121 CYS A N 1
ATOM 964 C CA . CYS A 1 121 ? -3.766 -5.747 -14.029 1.00 90.19 121 CYS A CA 1
ATOM 965 C C . CYS A 1 121 ? -2.835 -5.293 -15.157 1.00 90.19 121 CYS A C 1
ATOM 967 O O . CYS A 1 121 ? -3.232 -4.481 -15.988 1.00 90.19 121 CYS A O 1
ATOM 969 N N . ALA A 1 122 ? -1.638 -5.876 -15.285 1.00 90.06 122 ALA A N 1
ATOM 970 C CA . ALA A 1 122 ? -0.740 -5.499 -16.384 1.00 90.06 122 ALA A CA 1
ATOM 971 C C . ALA A 1 122 ? -1.353 -5.743 -17.777 1.00 90.06 122 ALA A C 1
ATOM 973 O O . ALA A 1 122 ? -1.019 -5.051 -18.729 1.00 90.06 122 ALA A O 1
ATOM 974 N N . LYS A 1 123 ? -2.290 -6.693 -17.887 1.00 89.62 123 LYS A N 1
ATOM 975 C CA . LYS A 1 123 ? -3.037 -6.999 -19.120 1.00 89.62 123 LYS A CA 1
ATOM 976 C C . LYS A 1 123 ? -4.037 -5.911 -19.528 1.00 89.62 123 LYS A C 1
ATOM 978 O O . LYS A 1 123 ? -4.498 -5.917 -20.660 1.00 89.62 123 LYS A O 1
ATOM 983 N N . GLU A 1 124 ? -4.417 -5.034 -18.602 1.00 89.88 124 GLU A N 1
ATOM 984 C CA . GLU A 1 124 ? -5.306 -3.895 -18.870 1.00 89.88 124 GLU A CA 1
ATOM 985 C C . GLU A 1 124 ? -4.525 -2.688 -19.406 1.00 89.88 124 GLU A C 1
ATOM 987 O O . GLU A 1 124 ? -5.124 -1.714 -19.862 1.00 89.88 124 GLU A O 1
ATOM 992 N N . LEU A 1 125 ? -3.189 -2.732 -19.344 1.00 89.31 125 LEU A N 1
ATOM 993 C CA . LEU A 1 125 ? -2.337 -1.663 -19.834 1.00 89.31 125 LEU A CA 1
ATOM 994 C C . LEU A 1 125 ? -2.117 -1.784 -21.349 1.00 89.31 125 LEU A C 1
ATOM 996 O O . LEU A 1 125 ? -2.057 -2.896 -21.874 1.00 89.31 125 LEU A O 1
ATOM 1000 N N . PRO A 1 126 ? -1.955 -0.653 -22.061 1.00 90.69 126 PRO A N 1
ATOM 1001 C CA . PRO A 1 126 ? -1.651 -0.674 -23.484 1.00 90.69 126 PRO A CA 1
ATOM 1002 C C . PRO A 1 126 ? -0.365 -1.443 -23.789 1.00 90.69 126 PRO A C 1
ATOM 1004 O O . PRO A 1 126 ? 0.648 -1.291 -23.093 1.00 90.69 126 PRO A O 1
ATOM 1007 N N . ASP A 1 127 ? -0.382 -2.193 -24.889 1.00 88.25 127 ASP A N 1
ATOM 1008 C CA . ASP A 1 127 ? 0.812 -2.849 -25.407 1.00 88.25 127 ASP A CA 1
ATOM 1009 C C . ASP A 1 127 ? 1.937 -1.828 -25.633 1.00 88.25 127 ASP A C 1
ATOM 1011 O O . ASP A 1 127 ? 1.734 -0.742 -26.181 1.00 88.25 127 ASP A O 1
ATOM 1015 N N . GLY A 1 128 ? 3.148 -2.177 -25.196 1.00 83.75 128 GLY A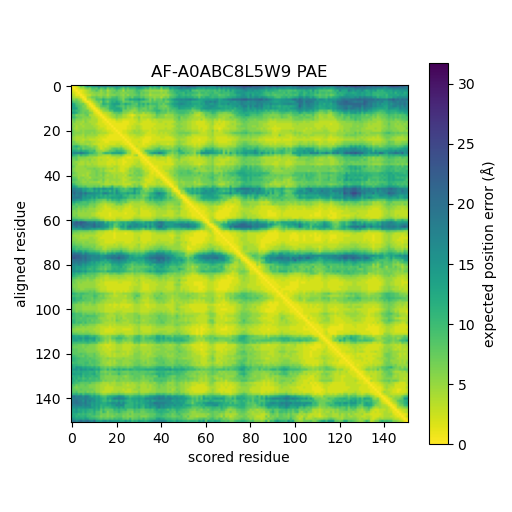 N 1
ATOM 1016 C CA . GLY A 1 128 ? 4.329 -1.327 -25.364 1.00 83.75 128 GLY A CA 1
ATOM 1017 C C . GLY A 1 128 ? 4.456 -0.166 -24.370 1.00 83.75 128 GLY A C 1
ATOM 1018 O O . GLY A 1 128 ? 5.388 0.623 -24.505 1.00 83.75 128 GLY A O 1
ATOM 1019 N N . CYS A 1 129 ? 3.605 -0.068 -23.340 1.00 86.50 129 CYS A N 1
ATOM 1020 C CA . CYS A 1 129 ? 3.729 0.969 -22.301 1.00 86.50 129 CYS A CA 1
ATOM 1021 C C . CYS A 1 129 ? 4.958 0.816 -21.378 1.00 86.50 129 CYS A C 1
ATOM 1023 O O . CYS A 1 129 ? 5.212 1.677 -20.538 1.00 86.50 129 CYS A O 1
ATOM 1025 N N . GLY A 1 130 ? 5.725 -0.272 -21.518 1.00 85.62 130 GLY A N 1
ATOM 1026 C CA . GLY A 1 130 ? 6.957 -0.518 -20.763 1.00 85.62 130 GLY A CA 1
ATOM 1027 C C . GLY A 1 130 ? 6.750 -1.052 -19.343 1.00 85.62 130 GLY A C 1
ATOM 1028 O O . GLY A 1 130 ? 7.732 -1.278 -18.640 1.00 85.62 130 GLY A O 1
ATOM 1029 N N . LEU A 1 131 ? 5.503 -1.284 -18.929 1.00 88.81 131 LEU A N 1
ATOM 1030 C CA . LEU A 1 131 ? 5.155 -1.886 -17.644 1.00 88.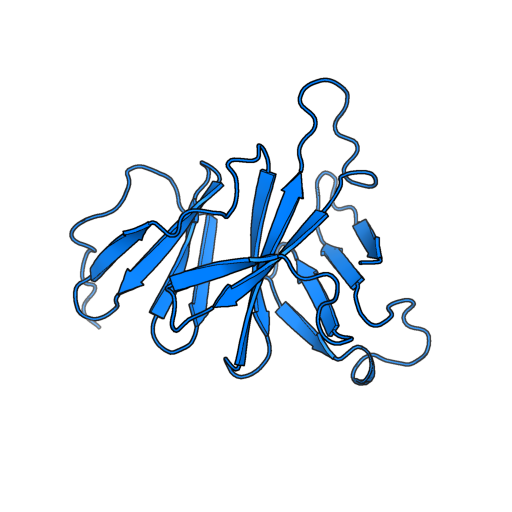81 131 LEU A CA 1
ATOM 1031 C C . LEU A 1 131 ? 4.775 -3.355 -17.841 1.00 88.81 131 LEU A C 1
ATOM 1033 O O . LEU A 1 131 ? 4.069 -3.706 -18.786 1.00 88.81 131 LEU A O 1
ATOM 1037 N N . SER A 1 132 ? 5.247 -4.215 -16.944 1.00 89.62 132 SER A N 1
ATOM 1038 C CA . SER A 1 132 ? 4.903 -5.638 -16.906 1.00 89.62 132 SER A CA 1
ATOM 1039 C C . SER A 1 132 ? 4.213 -5.980 -15.594 1.00 89.62 132 SER A C 1
ATOM 1041 O O . SER A 1 132 ? 4.252 -5.192 -14.654 1.00 89.62 132 SER A O 1
ATOM 1043 N N . GLY A 1 133 ? 3.612 -7.169 -15.513 1.00 90.56 133 GLY A N 1
ATOM 1044 C CA . GLY A 1 133 ? 3.124 -7.693 -14.238 1.00 90.56 133 GLY A CA 1
ATOM 1045 C C . GLY A 1 133 ? 4.223 -7.723 -13.179 1.00 90.56 133 GLY A C 1
ATOM 1046 O O . GLY A 1 133 ? 5.412 -7.761 -13.510 1.00 90.56 133 GLY A O 1
ATOM 1047 N N . ASP A 1 134 ? 3.792 -7.664 -11.923 1.00 91.50 134 ASP A N 1
ATOM 1048 C CA . ASP A 1 134 ? 4.652 -7.688 -10.745 1.00 91.50 134 ASP A CA 1
ATOM 1049 C C . ASP A 1 134 ? 5.647 -6.527 -10.757 1.00 91.50 134 ASP A C 1
ATOM 1051 O O . ASP A 1 134 ? 6.865 -6.670 -10.796 1.00 91.50 134 ASP A O 1
ATOM 1055 N N . SER A 1 135 ? 5.104 -5.315 -10.848 1.00 91.50 135 SER A N 1
ATOM 1056 C CA . SER A 1 135 ? 5.901 -4.092 -10.929 1.00 91.50 135 SER A CA 1
ATOM 1057 C C . SER A 1 135 ? 5.322 -2.976 -10.070 1.00 91.50 135 SER A C 1
ATOM 1059 O O . SER A 1 135 ? 4.115 -2.895 -9.842 1.00 91.50 135 SER A O 1
ATOM 1061 N N . LEU A 1 136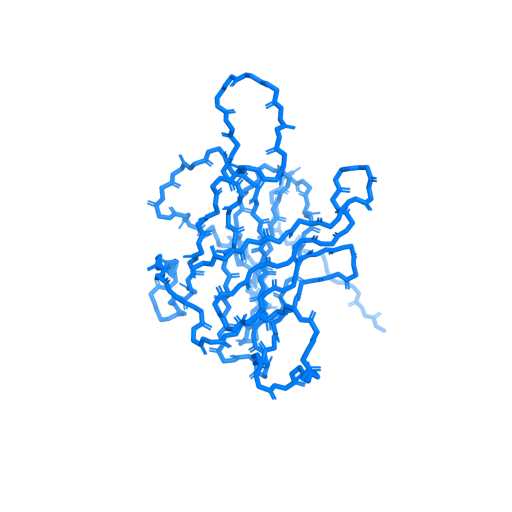 ? 6.199 -2.089 -9.611 1.00 92.12 136 LEU A N 1
ATOM 1062 C CA . LEU A 1 136 ? 5.856 -0.908 -8.826 1.00 92.12 136 LEU A CA 1
ATOM 1063 C C . LEU A 1 136 ? 6.275 0.336 -9.608 1.00 92.12 136 LEU A C 1
ATOM 1065 O O . LEU A 1 136 ? 7.419 0.440 -10.062 1.00 92.12 136 LEU A O 1
ATOM 1069 N N . LEU A 1 137 ? 5.372 1.303 -9.720 1.00 91.38 137 LEU A N 1
ATOM 1070 C CA . LEU A 1 137 ? 5.639 2.590 -10.341 1.00 91.38 137 LEU A CA 1
ATOM 1071 C C . LEU A 1 137 ? 5.369 3.713 -9.343 1.00 91.38 137 LEU A C 1
ATOM 1073 O O . LEU A 1 137 ? 4.224 4.012 -9.013 1.00 91.38 137 LEU A O 1
ATOM 1077 N N . PHE A 1 138 ? 6.436 4.365 -8.892 1.00 89.19 138 PHE A N 1
ATOM 1078 C CA . PHE A 1 138 ? 6.339 5.562 -8.067 1.00 89.19 138 PHE A CA 1
ATOM 1079 C C . PHE A 1 138 ? 6.316 6.792 -8.967 1.00 89.19 138 PHE A C 1
ATOM 1081 O O . PHE A 1 138 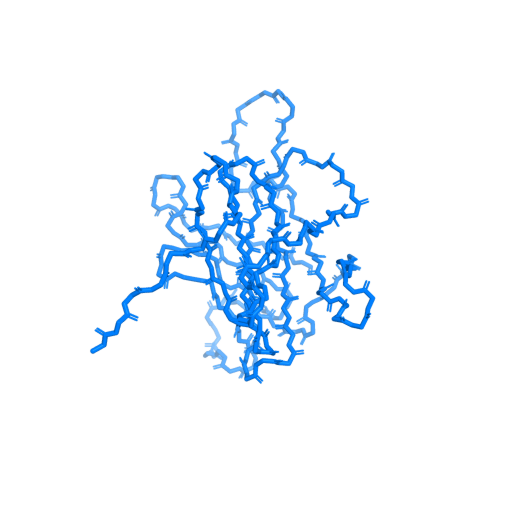? 7.268 7.022 -9.711 1.00 89.19 138 PHE A O 1
ATOM 1088 N N . THR A 1 139 ? 5.268 7.600 -8.874 1.00 86.62 139 THR A N 1
ATOM 1089 C CA . THR A 1 139 ? 5.097 8.845 -9.628 1.00 86.62 139 THR A CA 1
ATOM 1090 C C . THR A 1 139 ? 5.213 10.047 -8.695 1.00 86.62 139 THR A C 1
ATOM 1092 O O . THR A 1 139 ? 4.814 9.990 -7.532 1.00 86.62 139 THR A O 1
ATOM 1095 N N . GLY A 1 140 ? 5.795 11.144 -9.188 1.00 73.31 140 GLY A N 1
ATOM 1096 C CA . GLY A 1 140 ? 5.932 12.374 -8.402 1.00 73.31 140 GLY A CA 1
ATOM 1097 C C . GLY A 1 140 ? 6.828 12.227 -7.167 1.00 73.31 140 GLY A C 1
ATOM 1098 O O . GLY A 1 140 ? 6.598 12.889 -6.158 1.00 73.31 140 GLY A O 1
ATOM 1099 N N . GLY A 1 141 ? 7.841 11.353 -7.221 1.00 67.31 141 GLY A N 1
ATOM 1100 C CA . GLY A 1 141 ? 8.816 11.227 -6.141 1.00 67.31 141 GLY A CA 1
ATOM 1101 C C . GLY A 1 141 ? 9.698 12.479 -5.998 1.00 67.31 141 GLY A C 1
ATOM 1102 O O . GLY A 1 141 ? 9.522 13.451 -6.736 1.00 67.31 141 GLY A O 1
ATOM 1103 N N . PRO A 1 142 ? 10.668 12.495 -5.065 1.00 63.06 142 PRO A N 1
ATOM 1104 C CA . PRO A 1 142 ? 11.523 13.660 -4.828 1.00 63.06 142 PRO A CA 1
ATOM 1105 C C . PRO A 1 142 ? 12.156 14.188 -6.125 1.00 63.06 142 PRO A C 1
ATOM 1107 O O . PRO A 1 142 ? 12.824 13.449 -6.842 1.00 63.06 142 PRO A O 1
ATOM 1110 N N . GLY A 1 143 ? 11.910 15.463 -6.443 1.00 63.44 143 GLY A N 1
ATOM 1111 C CA . GLY A 1 143 ? 12.323 16.070 -7.718 1.00 63.44 143 GLY A CA 1
ATOM 1112 C C . GLY A 1 143 ? 11.361 15.841 -8.893 1.00 63.44 143 GLY A C 1
ATOM 1113 O O . GLY A 1 143 ? 11.747 16.081 -10.031 1.00 63.44 143 GLY A O 1
ATOM 1114 N N . ASN A 1 144 ? 10.128 15.392 -8.631 1.00 68.81 144 ASN A N 1
ATOM 1115 C CA . ASN A 1 144 ? 9.109 15.046 -9.629 1.00 68.81 144 ASN A CA 1
ATOM 1116 C C . ASN A 1 144 ? 9.556 13.935 -10.600 1.00 68.81 144 ASN A C 1
ATOM 1118 O O . ASN A 1 144 ? 9.221 13.933 -11.784 1.00 68.81 144 ASN A O 1
ATOM 1122 N N . VAL A 1 145 ? 10.352 12.993 -10.087 1.00 77.00 145 VAL A N 1
ATOM 1123 C CA . VAL A 1 145 ? 10.904 11.875 -10.857 1.00 77.00 145 VAL A CA 1
ATOM 1124 C C . VAL A 1 145 ? 10.023 10.640 -10.689 1.00 77.00 145 VAL A C 1
ATOM 1126 O O . VAL A 1 145 ? 9.467 10.389 -9.616 1.00 77.00 145 VAL A O 1
ATOM 1129 N N . THR A 1 146 ? 9.908 9.867 -11.768 1.00 82.44 146 THR A N 1
ATOM 1130 C CA . THR A 1 146 ? 9.234 8.567 -11.768 1.00 82.44 146 THR A CA 1
ATOM 1131 C C . THR A 1 146 ? 10.255 7.458 -11.533 1.00 82.44 146 THR A C 1
ATOM 1133 O O . THR A 1 146 ? 11.297 7.433 -12.186 1.00 82.44 146 THR A O 1
ATOM 1136 N N . TYR A 1 147 ? 9.959 6.538 -10.615 1.00 82.81 147 TYR A N 1
ATOM 1137 C CA . TYR A 1 147 ? 10.816 5.391 -10.312 1.00 82.81 147 TYR A CA 1
ATOM 1138 C C . TYR A 1 147 ? 10.076 4.092 -10.604 1.00 82.81 147 TYR A C 1
ATOM 1140 O O . TYR A 1 147 ? 8.994 3.859 -10.067 1.00 82.81 147 TYR A O 1
ATOM 1148 N N . PHE A 1 148 ? 10.685 3.247 -11.428 1.00 85.00 148 PHE A N 1
ATOM 1149 C CA . PHE A 1 148 ? 10.167 1.932 -11.778 1.00 85.00 148 PHE A CA 1
ATOM 1150 C C . PHE A 1 148 ? 10.946 0.842 -11.047 1.00 85.00 148 PHE A C 1
ATOM 1152 O O . PHE A 1 148 ? 12.178 0.865 -11.025 1.00 85.00 148 PHE A O 1
ATOM 1159 N N . TYR A 1 149 ? 10.220 -0.121 -10.490 1.00 83.38 149 TYR A N 1
ATOM 1160 C CA . TYR A 1 149 ? 10.773 -1.298 -9.841 1.00 83.38 149 TYR A CA 1
ATOM 1161 C C . TYR A 1 149 ? 10.094 -2.544 -10.379 1.00 83.38 149 TYR A C 1
ATOM 1163 O O . TYR A 1 149 ? 8.868 -2.605 -10.459 1.00 83.38 149 TYR A O 1
ATOM 1171 N N . LYS A 1 150 ? 10.906 -3.552 -10.686 1.00 83.31 150 LYS A N 1
ATOM 1172 C CA . LYS A 1 150 ? 10.423 -4.905 -10.926 1.00 83.31 150 LYS A CA 1
ATOM 1173 C C . LYS A 1 150 ? 10.394 -5.644 -9.593 1.00 83.31 150 LYS A C 1
ATOM 1175 O O . LYS A 1 150 ? 11.377 -5.552 -8.852 1.00 83.31 150 LYS A O 1
ATOM 1180 N N . TYR A 1 151 ? 9.274 -6.288 -9.298 1.00 77.31 151 TYR A N 1
ATOM 1181 C CA . TYR A 1 151 ? 9.061 -7.050 -8.078 1.00 77.31 151 TYR A CA 1
ATOM 1182 C C . TYR A 1 151 ? 9.175 -8.545 -8.379 1.00 77.31 151 TYR A C 1
ATOM 1184 O O . TYR A 1 151 ? 8.647 -8.970 -9.432 1.00 77.31 151 TYR A O 1
#

pLDDT: mean 83.03, std 8.55, range [61.31, 94.06]

Mean predicted aligned error: 6.84 Å

Secondary structure (DSSP, 8-state):
------SS--SSPEEEEEEETTEEEEEETT--EEEE-TTT--EEEE--SS--SEEEEEEEETTTTEEEEEEEEPPSSS---TTS--EEEEEEETTTTEEEE-S--TTEEEEESTT--EEEEGGGSPTTSS--SSEEEEEEETTTEEEEEE-